Protein AF-C3PP49-F1 (afdb_monomer)

Foldseek 3Di:
DVVVVVVVVPPPPDPPPPPPPPDDDDADPVLLVAWDADPVGFIKGQAPDQPDDPVPDDPVVNVVRPDIDTDDVVVSVCCCVPHPVPHHD

Nearest PDB structures (foldseek):
  7azs-assembly1_L35A  TM=9.164E-01  e=8.877E-06  Thermus thermophilus HB8
  7aqc-assembly1_e  TM=9.036E-01  e=1.168E-05  Bacillus subtilis subsp. subtilis str. 168
  4v7a-assembly1_B3  TM=8.940E-01  e=4.298E-05  Escherichia coli K-12
  5x8t-assembly1_4  TM=8.761E-01  e=4.014E-05  Spinacia oleracea
  7pkt-assembly1_B  TM=7.812E-01  e=2.557E-04  Chlamydomonas reinhardtii

Radius of gyration: 26.52 Å; Cα contacts (8 Å, |Δi|>4): 62; chains: 1; bounding box: 35×23×91 Å

Sequence (89 aa):
MALVCLMFYRLNLEIPIIRNNMPKLKTKSAVKKRFKLTASGKVIASQAGKKHFMRRRTKAQIRNLRGTTILCPQDGYNIKKYFLPYGIN

Mean predicted aligned error: 11.93 Å

Secondary structure (DSSP, 8-state):
--HHHHTTSSSSS---------------HHHHHHEEE-TTS-EEEEPSS-SS--TTS-HHHHHHTTSEEEPPHHHHHHHHHHH-TT---

pLDDT: mean 80.0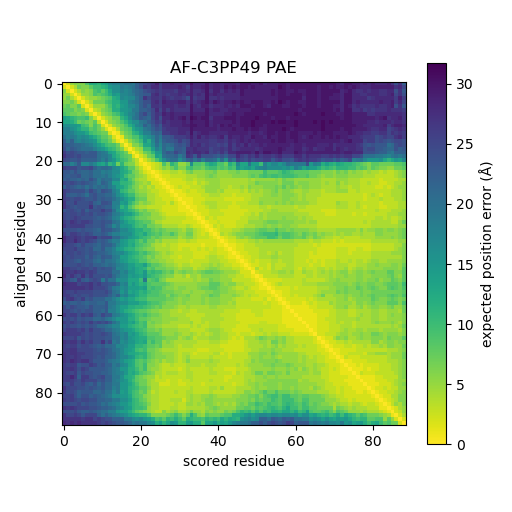3, std 15.34, range [46.91, 93.25]

Solvent-accessible surface area (backbone atoms only — not comparable to full-atom values): 5968 Å² total; per-residue (Å²): 121,73,70,70,55,61,63,66,73,71,77,82,81,78,76,81,76,71,79,79,67,79,85,70,88,72,64,42,66,72,51,66,76,56,47,48,71,45,96,87,66,49,39,35,34,70,53,78,89,83,85,71,71,69,87,82,51,53,75,67,58,61,57,69,49,69,51,73,43,75,54,60,70,68,60,39,47,52,48,44,71,77,40,28,84,82,60,91,130

InterPro domains:
  IPR001706 Large ribosomal subunit protein bL35 [MF_00514] (22-85)
  IPR001706 Large ribosomal subunit protein bL35 [PR00064] (24-41)
 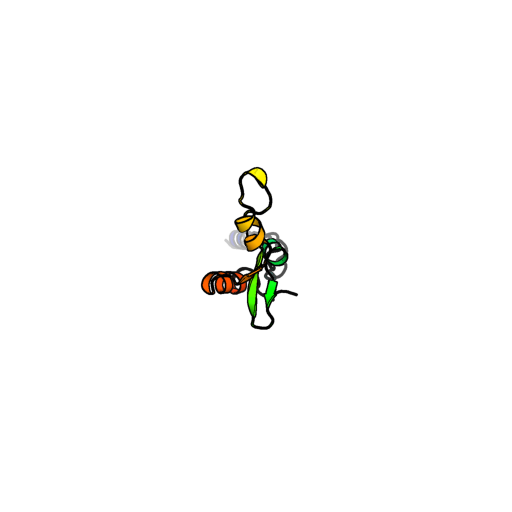 IPR001706 Large ribosomal subunit protein bL35 [PR00064] (42-56)
  IPR001706 Large ribosomal subunit protein bL35 [PR00064] (57-75)
  IPR001706 Large ribosomal subunit protein bL35 [PTHR33343] (17-86)
  IPR001706 Large ribosomal subunit protein bL35 [TIGR00001] (23-86)
  IPR018265 Large ribosomal subunit protein bL35, conserved site [PS00936] (26-52)
  IPR021137 Large ribosomal subunit protein bL35-like [PF01632] (23-81)
  IPR037229 Large ribosomal subunit protein bL35 superfamily [G3DSA:4.10.410.60] (22-86)
  IPR037229 Large ribosomal subunit protein bL35 superfamily [SSF143034] (23-83)

Structure (mmCIF, N/CA/C/O backbone):
data_AF-C3PP49-F1
#
_entry.id   AF-C3PP49-F1
#
loop_
_atom_site.group_PDB
_atom_site.id
_atom_site.type_symbol
_atom_site.label_atom_id
_atom_site.label_alt_id
_atom_site.label_comp_id
_atom_site.label_asym_id
_atom_site.label_entity_id
_atom_site.label_seq_id
_atom_site.pdbx_PDB_ins_code
_atom_site.Cartn_x
_atom_site.Cartn_y
_atom_site.Cartn_z
_atom_site.occupancy
_atom_site.B_iso_or_equiv
_atom_site.auth_seq_id
_atom_site.auth_comp_id
_atom_site.auth_asym_id
_atom_site.auth_atom_id
_atom_site.pdbx_PDB_model_num
ATOM 1 N N . MET A 1 1 ? -1.944 -0.727 70.431 1.00 56.53 1 MET A N 1
ATOM 2 C CA . MET A 1 1 ? -2.594 -1.737 69.563 1.00 56.53 1 MET A CA 1
ATOM 3 C C . MET A 1 1 ? -3.636 -1.136 68.613 1.00 56.53 1 MET A C 1
ATOM 5 O O . MET A 1 1 ? -3.611 -1.498 67.451 1.00 56.53 1 MET A O 1
ATOM 9 N N . ALA A 1 2 ? -4.470 -0.166 69.021 1.00 52.56 2 ALA A N 1
ATOM 10 C CA . ALA A 1 2 ? -5.409 0.504 68.100 1.00 52.56 2 ALA A CA 1
ATOM 11 C C . ALA A 1 2 ? -4.765 1.555 67.157 1.00 52.56 2 ALA A C 1
ATOM 13 O O . ALA A 1 2 ? -5.216 1.739 66.031 1.00 52.56 2 ALA A O 1
ATOM 14 N N . LEU A 1 3 ? -3.671 2.206 67.576 1.00 50.59 3 LEU A N 1
ATOM 15 C CA . LEU A 1 3 ? -3.008 3.266 66.793 1.00 50.59 3 LEU A CA 1
ATOM 16 C C . LEU A 1 3 ? -2.170 2.756 65.609 1.00 50.59 3 LEU A C 1
ATOM 18 O O . LEU A 1 3 ? -2.059 3.442 64.601 1.00 50.59 3 LEU A O 1
ATOM 22 N N . VAL A 1 4 ? -1.644 1.529 65.679 1.00 53.94 4 VAL A N 1
ATOM 23 C CA . VAL A 1 4 ? -0.892 0.917 64.565 1.00 53.94 4 VAL A CA 1
ATOM 24 C C . VAL A 1 4 ? -1.816 0.474 63.424 1.00 53.94 4 VAL A C 1
ATOM 26 O O . VAL A 1 4 ? -1.379 0.369 62.285 1.00 53.94 4 VAL A O 1
ATOM 29 N N . CYS A 1 5 ? -3.108 0.269 63.711 1.00 48.91 5 CYS A N 1
ATOM 30 C CA . CYS A 1 5 ? -4.092 -0.151 62.716 1.00 48.91 5 CYS A CA 1
ATOM 31 C C . CYS A 1 5 ? -4.582 1.034 61.860 1.00 48.91 5 CYS A C 1
ATOM 33 O O . CYS A 1 5 ? -4.679 0.908 60.644 1.00 48.91 5 CYS A O 1
ATOM 35 N N . LEU A 1 6 ? -4.790 2.225 62.443 1.00 52.09 6 LEU A N 1
ATOM 36 C CA . LEU A 1 6 ? -5.250 3.407 61.690 1.00 52.09 6 LEU A CA 1
ATOM 37 C C . LEU A 1 6 ? -4.181 4.054 60.796 1.00 52.09 6 LEU A C 1
ATOM 39 O O . LEU A 1 6 ? -4.533 4.713 59.818 1.00 52.09 6 LEU A O 1
ATOM 43 N N . MET A 1 7 ? -2.893 3.842 61.076 1.00 51.75 7 MET A N 1
ATOM 44 C CA . MET A 1 7 ? -1.821 4.333 60.200 1.00 51.75 7 MET A CA 1
ATOM 45 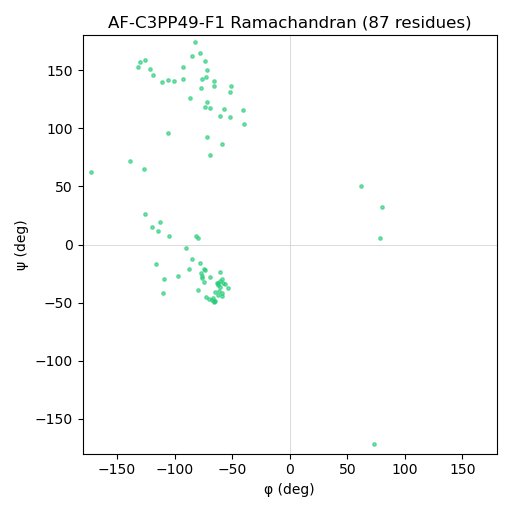C C . MET A 1 7 ? -1.615 3.461 58.952 1.00 51.75 7 MET A C 1
ATOM 47 O O . MET A 1 7 ? -1.039 3.934 57.977 1.00 51.75 7 MET A O 1
ATOM 51 N N . PHE A 1 8 ? -2.140 2.230 58.935 1.00 48.66 8 PHE A N 1
ATOM 52 C CA . PHE A 1 8 ? -2.048 1.334 57.775 1.00 48.66 8 PHE A CA 1
ATOM 53 C C . PHE A 1 8 ? -3.191 1.529 56.757 1.00 48.66 8 PHE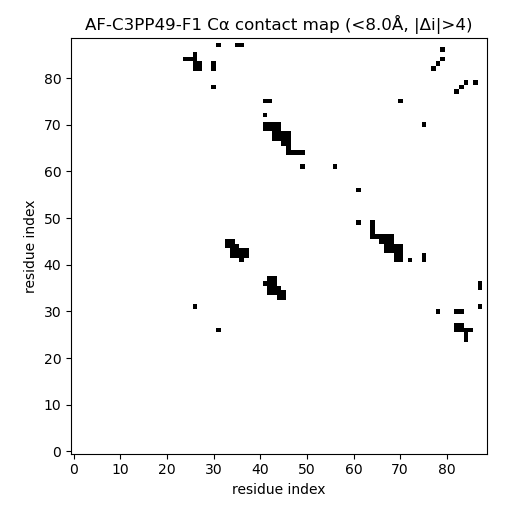 A C 1
ATOM 55 O O . PHE A 1 8 ? -3.028 1.223 55.577 1.00 48.66 8 PHE A O 1
ATOM 62 N N . TYR A 1 9 ? -4.325 2.112 57.168 1.00 48.25 9 TYR A N 1
ATOM 63 C CA . TYR A 1 9 ? -5.461 2.407 56.276 1.00 48.25 9 TYR A CA 1
ATOM 64 C C . TYR A 1 9 ? -5.413 3.795 55.616 1.00 48.25 9 TYR A C 1
ATOM 66 O O . TYR A 1 9 ? -6.272 4.111 54.796 1.00 48.25 9 TYR A O 1
ATOM 74 N N . ARG A 1 10 ? -4.417 4.632 55.933 1.00 46.91 10 ARG A N 1
ATOM 75 C CA . ARG A 1 10 ? -4.289 6.001 55.391 1.00 46.91 10 ARG A CA 1
ATOM 76 C C . ARG A 1 10 ? -3.212 6.178 54.314 1.00 46.91 10 ARG A C 1
ATOM 78 O O . ARG A 1 10 ? -2.990 7.303 53.890 1.00 46.91 10 ARG A O 1
ATOM 85 N N . LEU A 1 11 ? -2.591 5.095 53.840 1.00 49.34 11 LEU A N 1
ATOM 86 C CA . LEU A 1 11 ? -1.543 5.130 52.802 1.00 49.34 11 LEU A CA 1
ATOM 87 C C . LEU A 1 11 ? -1.885 4.337 51.524 1.00 49.34 11 LEU A C 1
ATOM 89 O O . LEU A 1 11 ? -1.012 4.103 50.699 1.00 49.34 11 LEU A O 1
ATOM 93 N N . ASN A 1 12 ? -3.153 3.957 51.322 1.00 53.44 12 ASN A N 1
ATOM 94 C CA . ASN A 1 12 ? -3.616 3.263 50.105 1.00 53.44 12 ASN A CA 1
ATOM 95 C C . ASN A 1 12 ? -4.575 4.092 49.228 1.00 53.44 12 ASN A C 1
ATOM 97 O O . ASN A 1 12 ? -5.294 3.537 48.403 1.00 53.44 12 ASN A O 1
ATOM 101 N N . LEU A 1 13 ? -4.612 5.417 49.382 1.00 56.81 13 LEU A N 1
ATOM 102 C CA . LEU A 1 13 ? -5.516 6.286 48.619 1.00 56.81 13 LEU A CA 1
ATOM 103 C C . LEU A 1 13 ? -4.803 7.563 48.184 1.00 56.81 13 LEU A C 1
ATOM 105 O O . LEU A 1 13 ? -5.065 8.626 48.719 1.00 56.81 13 LEU A O 1
ATOM 109 N N . GLU A 1 14 ? -3.892 7.424 47.221 1.00 54.84 14 GLU A N 1
ATOM 110 C CA . GLU A 1 14 ? -3.548 8.465 46.237 1.00 54.84 14 GLU A CA 1
ATOM 111 C C . GLU A 1 14 ? -2.597 7.879 45.182 1.00 54.84 14 GLU A C 1
ATOM 113 O O . GLU A 1 14 ? -1.455 8.288 44.998 1.00 54.84 14 GLU A O 1
ATOM 118 N N . ILE A 1 15 ? -3.086 6.873 44.451 1.00 59.34 15 ILE A N 1
ATOM 119 C CA . ILE A 1 15 ? -2.541 6.593 43.121 1.00 59.34 15 ILE A CA 1
ATOM 120 C C . ILE A 1 15 ? -3.089 7.713 42.228 1.00 59.34 15 ILE A C 1
ATOM 122 O O . ILE A 1 15 ? -4.315 7.817 42.106 1.00 59.34 15 ILE A O 1
ATOM 126 N N . PRO A 1 16 ? -2.249 8.571 41.620 1.00 52.34 16 PRO A N 1
ATOM 127 C CA . PRO A 1 16 ? -2.730 9.588 40.705 1.00 52.34 16 PRO A CA 1
ATOM 128 C C . PRO A 1 16 ? -3.414 8.869 39.549 1.00 52.34 16 PRO A C 1
ATOM 130 O O . PRO A 1 16 ? -2.785 8.172 38.754 1.00 52.34 16 PRO A O 1
ATOM 133 N N . ILE A 1 17 ? -4.732 9.018 39.497 1.00 59.41 17 ILE A N 1
ATOM 134 C CA . ILE A 1 17 ? -5.596 8.621 38.393 1.00 59.41 17 ILE A CA 1
ATOM 135 C C . ILE A 1 17 ? -5.098 9.371 37.156 1.00 59.41 17 ILE A C 1
ATOM 137 O O . ILE A 1 17 ? -5.542 10.474 36.835 1.00 59.41 17 ILE A O 1
ATOM 141 N N . ILE A 1 18 ? -4.120 8.783 36.465 1.00 61.56 18 ILE A N 1
ATOM 142 C CA . ILE A 1 18 ? -3.794 9.108 35.083 1.00 61.56 18 ILE A CA 1
ATOM 143 C C . ILE A 1 18 ? -5.129 9.002 34.363 1.00 61.56 18 ILE A C 1
ATOM 145 O O . ILE A 1 18 ? -5.703 7.918 34.302 1.00 61.56 18 ILE A O 1
ATOM 149 N N . ARG A 1 19 ? -5.670 10.149 33.934 1.00 57.75 19 ARG A N 1
ATOM 150 C CA . ARG A 1 19 ? -6.984 10.273 33.301 1.00 57.75 19 ARG A CA 1
ATOM 151 C C . ARG A 1 19 ? -7.215 9.107 32.344 1.00 57.75 19 ARG A C 1
ATOM 153 O O . ARG A 1 19 ? -6.681 9.100 31.235 1.00 57.75 19 ARG A O 1
ATOM 160 N N . ASN A 1 20 ? -8.032 8.148 32.775 1.00 60.47 20 ASN A N 1
ATOM 161 C CA . ASN A 1 20 ? -8.568 7.094 31.932 1.00 60.47 20 ASN A CA 1
ATOM 162 C C . ASN A 1 20 ? -9.562 7.752 30.971 1.00 60.47 20 ASN A C 1
ATOM 164 O O . ASN A 1 20 ? -10.776 7.697 31.147 1.00 60.47 20 ASN A O 1
ATOM 168 N N . ASN A 1 21 ? -9.034 8.421 29.947 1.00 61.97 21 ASN A N 1
ATOM 169 C CA . ASN A 1 21 ? -9.778 8.676 28.729 1.00 61.97 21 ASN A CA 1
ATOM 170 C C . ASN A 1 21 ? -10.201 7.307 28.200 1.00 61.97 21 ASN A C 1
ATOM 172 O O . ASN A 1 21 ? -9.336 6.504 27.853 1.00 61.97 21 ASN A O 1
ATOM 176 N N . MET A 1 22 ? -11.509 7.046 28.139 1.00 81.94 22 MET A N 1
ATOM 177 C CA . MET A 1 22 ? -12.067 5.843 27.516 1.00 81.94 22 MET A CA 1
ATOM 178 C C . MET A 1 22 ? -11.306 5.528 26.214 1.00 81.94 22 MET A C 1
ATOM 180 O O . MET A 1 22 ? -11.337 6.346 25.281 1.00 81.94 22 MET A O 1
ATOM 184 N N . PRO A 1 23 ? -10.590 4.389 26.132 1.00 83.00 23 PRO A N 1
ATOM 185 C CA . PRO A 1 23 ? -9.742 4.093 24.991 1.00 83.00 23 PRO A CA 1
ATOM 186 C C . PRO A 1 23 ? -10.615 3.761 23.781 1.00 83.00 23 PRO A C 1
ATOM 188 O O . PRO A 1 23 ? -11.021 2.626 23.550 1.00 83.00 23 PRO A O 1
ATOM 191 N N . LYS A 1 24 ? -10.914 4.780 22.971 1.00 85.19 24 LYS A N 1
ATOM 192 C CA . LYS A 1 24 ? -11.573 4.589 21.679 1.00 85.19 24 LYS A CA 1
ATOM 193 C C . LYS A 1 24 ? -10.577 3.950 20.717 1.00 85.19 24 LYS A C 1
ATOM 195 O O . LYS A 1 24 ? -9.543 4.557 20.430 1.00 85.19 24 LYS A O 1
ATOM 200 N N . LEU A 1 25 ? -10.921 2.791 20.150 1.00 85.25 25 LEU A N 1
ATOM 201 C CA . LEU A 1 25 ? -10.153 2.188 19.056 1.00 85.25 25 LEU A CA 1
ATOM 202 C C . LEU A 1 25 ? -9.967 3.233 17.956 1.00 85.25 25 LEU A C 1
ATOM 204 O O . LEU A 1 25 ? -10.925 3.905 17.582 1.00 85.25 25 LEU A O 1
ATOM 208 N N . LYS A 1 26 ? -8.745 3.425 17.465 1.00 86.12 26 LYS A N 1
ATOM 209 C CA . LYS A 1 26 ? -8.451 4.394 16.401 1.00 86.12 26 LYS A CA 1
ATOM 210 C C . LYS A 1 26 ? -8.085 3.647 15.131 1.00 86.12 26 LYS A C 1
ATOM 212 O O . LYS A 1 26 ? -7.335 2.675 15.163 1.00 86.12 26 LYS A O 1
ATOM 217 N N . THR A 1 27 ? -8.571 4.137 13.998 1.00 89.25 27 THR A N 1
ATOM 218 C CA . THR A 1 27 ? -8.137 3.650 12.685 1.00 89.25 27 THR A CA 1
ATOM 219 C C . THR A 1 27 ? -6.669 3.995 12.465 1.00 89.25 27 THR A C 1
ATOM 221 O O . THR A 1 27 ? -6.255 5.132 12.717 1.00 89.25 27 THR A O 1
ATOM 224 N N . LYS A 1 28 ? -5.877 3.058 11.936 1.00 90.00 28 LYS A N 1
ATOM 225 C CA . LYS A 1 28 ? -4.483 3.349 11.573 1.00 90.00 28 LYS A CA 1
ATOM 226 C C . LYS A 1 28 ? -4.451 4.300 10.374 1.00 90.00 28 LYS A C 1
ATOM 228 O O . LYS A 1 28 ? -4.869 3.954 9.270 1.00 90.00 28 LYS A O 1
ATOM 233 N N . SER A 1 29 ? -3.896 5.494 10.576 1.00 88.62 29 SER A N 1
ATOM 234 C CA . SER A 1 29 ? -3.816 6.541 9.546 1.00 88.62 29 SER A CA 1
ATOM 235 C C . SER A 1 29 ? -3.027 6.103 8.306 1.00 88.62 29 SER A C 1
ATOM 237 O O . SER A 1 29 ? -3.360 6.500 7.191 1.00 88.62 29 SER A O 1
ATOM 239 N N . ALA A 1 30 ? -2.024 5.237 8.475 1.00 89.19 30 ALA A N 1
ATOM 240 C CA . ALA A 1 30 ? -1.263 4.659 7.370 1.00 89.19 30 ALA A CA 1
ATOM 241 C C . ALA A 1 30 ? -2.145 3.833 6.421 1.00 89.19 30 ALA A C 1
ATOM 243 O O . ALA A 1 30 ? -1.981 3.922 5.206 1.00 89.19 30 ALA A O 1
ATOM 244 N N . VAL A 1 31 ? -3.097 3.072 6.969 1.00 90.81 31 VAL A N 1
ATOM 245 C CA . VAL A 1 31 ? -4.012 2.223 6.196 1.00 90.81 31 VAL A CA 1
ATOM 246 C C . VAL A 1 31 ? -5.042 3.086 5.472 1.00 90.81 31 VAL A C 1
ATOM 248 O O . VAL A 1 31 ? -5.196 2.935 4.261 1.00 90.81 31 VAL A O 1
ATOM 251 N N . LYS A 1 32 ? -5.636 4.073 6.163 1.00 88.12 32 LYS A N 1
ATOM 252 C CA . LYS A 1 32 ? -6.574 5.043 5.561 1.00 88.12 32 LYS A CA 1
ATOM 253 C C . LYS A 1 32 ? -5.992 5.751 4.329 1.00 88.12 32 LYS A C 1
ATOM 255 O O . LYS A 1 32 ? -6.704 6.006 3.368 1.00 88.12 32 LYS A O 1
ATOM 260 N N . LYS A 1 33 ? -4.694 6.072 4.346 1.00 90.00 33 LYS A N 1
ATOM 261 C CA . LYS A 1 33 ? -4.019 6.768 3.235 1.00 90.00 33 LYS A CA 1
ATOM 262 C C . LYS A 1 33 ? -3.706 5.866 2.037 1.00 90.00 33 LYS A C 1
ATOM 264 O O . LYS A 1 33 ? -3.504 6.379 0.941 1.00 90.00 33 LYS A O 1
ATOM 269 N N . ARG A 1 34 ? -3.583 4.552 2.242 1.00 88.81 34 ARG A N 1
ATOM 270 C CA . ARG A 1 34 ? -3.003 3.622 1.253 1.00 88.81 34 ARG A CA 1
ATOM 271 C C . ARG A 1 34 ? -4.027 2.699 0.606 1.00 88.81 34 ARG A C 1
ATOM 273 O O . ARG A 1 34 ? -3.827 2.306 -0.540 1.00 88.81 34 ARG A O 1
ATOM 280 N N . PHE A 1 35 ? -5.095 2.361 1.320 1.00 90.38 35 PHE A N 1
ATOM 281 C CA . PHE A 1 35 ? -6.095 1.401 0.868 1.00 90.38 35 PHE A CA 1
ATOM 282 C C . PHE A 1 35 ? -7.461 2.059 0.757 1.00 90.38 35 PHE A C 1
ATOM 284 O O . PHE A 1 35 ? -7.807 2.935 1.548 1.00 90.38 35 PHE A O 1
ATOM 291 N N . LYS A 1 36 ? -8.245 1.612 -0.221 1.00 88.31 36 LYS A N 1
ATOM 292 C CA . LYS A 1 36 ? -9.658 1.976 -0.360 1.00 88.31 36 LYS A CA 1
ATOM 293 C C . LYS A 1 36 ? -10.503 0.706 -0.428 1.00 88.31 36 LYS A C 1
ATOM 295 O O . LYS A 1 36 ? -9.987 -0.369 -0.741 1.00 88.31 36 LYS A O 1
ATOM 300 N N . LEU A 1 37 ? -11.791 0.828 -0.129 1.00 88.62 37 LEU A N 1
ATOM 301 C CA . LEU A 1 37 ? -12.757 -0.253 -0.294 1.00 88.62 37 LEU A CA 1
ATOM 302 C C . LEU A 1 37 ? -13.552 -0.029 -1.581 1.00 88.62 37 LEU A C 1
ATOM 304 O O . LEU A 1 37 ? -13.889 1.098 -1.930 1.00 88.62 37 LEU A O 1
ATOM 308 N N . THR A 1 38 ? -13.819 -1.114 -2.297 1.00 89.25 38 THR A N 1
ATOM 309 C CA . THR A 1 38 ? -14.811 -1.137 -3.382 1.00 89.25 38 THR A CA 1
ATOM 310 C C . THR A 1 38 ? -16.221 -1.220 -2.801 1.00 89.25 38 THR A C 1
ATOM 312 O O . THR A 1 38 ? -16.382 -1.599 -1.641 1.00 89.25 38 THR A O 1
ATOM 315 N N . ALA A 1 39 ? -17.246 -0.943 -3.612 1.00 84.88 39 ALA A N 1
ATOM 316 C CA . ALA A 1 39 ? -18.645 -1.106 -3.202 1.00 84.88 39 ALA A CA 1
ATOM 317 C C . ALA A 1 39 ? -18.955 -2.539 -2.719 1.00 84.88 39 ALA A C 1
ATOM 319 O O . ALA A 1 39 ? -19.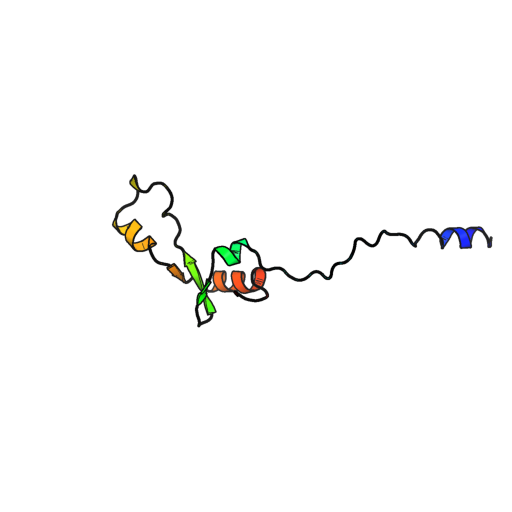689 -2.728 -1.759 1.00 84.88 39 ALA A O 1
ATOM 320 N N . SER A 1 40 ? -18.311 -3.552 -3.309 1.00 84.19 40 SER A N 1
ATOM 321 C CA . SER A 1 40 ? -18.419 -4.959 -2.889 1.00 84.19 40 SER A CA 1
ATOM 322 C C . SER A 1 40 ? -17.552 -5.319 -1.671 1.00 84.19 40 SER A C 1
ATOM 324 O O . SER A 1 40 ? -17.402 -6.491 -1.333 1.00 84.19 40 SER A O 1
ATOM 326 N N . GLY A 1 41 ? -16.895 -4.342 -1.043 1.00 84.19 41 GLY A N 1
ATOM 327 C CA . GLY A 1 41 ? -16.071 -4.540 0.145 1.00 84.19 41 GLY A CA 1
ATOM 328 C C . GLY A 1 41 ? -14.678 -5.121 -0.115 1.00 84.19 41 GLY A C 1
ATOM 329 O O . GLY A 1 41 ? -13.958 -5.391 0.841 1.00 84.19 41 GLY A O 1
ATOM 330 N N . LYS A 1 42 ? -14.230 -5.321 -1.358 1.00 88.50 42 LYS A N 1
ATOM 331 C CA . LYS A 1 42 ? -12.840 -5.741 -1.640 1.00 88.50 42 LYS A CA 1
ATOM 332 C C . LYS A 1 42 ? -11.865 -4.585 -1.399 1.00 88.50 42 LYS A C 1
ATOM 334 O O . LYS A 1 42 ? -12.203 -3.437 -1.693 1.00 88.50 42 LYS A O 1
ATOM 339 N N . VAL A 1 43 ? -10.669 -4.891 -0.890 1.00 90.94 43 VAL A N 1
ATOM 340 C CA . VAL A 1 43 ? -9.619 -3.894 -0.618 1.00 90.94 43 VAL A CA 1
ATOM 341 C C . VAL A 1 43 ? -8.792 -3.661 -1.880 1.00 90.94 43 VAL A C 1
ATOM 343 O O . VAL A 1 43 ? -8.259 -4.613 -2.454 1.00 90.94 43 VAL A O 1
ATOM 346 N N . ILE A 1 44 ? -8.676 -2.400 -2.293 1.00 92.06 44 ILE A N 1
ATOM 347 C CA . ILE A 1 44 ? -7.848 -1.979 -3.426 1.00 92.06 44 ILE A CA 1
ATOM 348 C C . ILE A 1 44 ? -6.581 -1.269 -2.954 1.00 92.06 44 ILE A C 1
ATOM 350 O O . ILE A 1 44 ? -6.605 -0.476 -2.006 1.00 92.06 44 ILE A O 1
ATOM 354 N N . ALA A 1 45 ? -5.481 -1.545 -3.651 1.00 92.44 45 ALA A N 1
ATOM 355 C CA . ALA A 1 45 ? -4.165 -0.975 -3.400 1.00 92.44 45 ALA A CA 1
ATOM 356 C C . ALA A 1 45 ? -3.527 -0.466 -4.702 1.00 92.44 45 ALA A C 1
ATOM 358 O O . ALA A 1 45 ? -3.797 -0.969 -5.796 1.00 92.44 45 ALA A O 1
ATOM 359 N N . SER A 1 46 ? -2.655 0.536 -4.586 1.00 91.44 46 SER A N 1
ATOM 360 C CA . SER A 1 46 ? -1.800 0.970 -5.694 1.00 91.44 46 SER A CA 1
ATOM 361 C C . SER A 1 46 ? -0.643 -0.005 -5.899 1.00 91.44 46 SER A C 1
ATOM 363 O O . SER A 1 46 ? -0.045 -0.458 -4.921 1.00 91.44 46 SER A O 1
ATOM 365 N N . GLN A 1 47 ? -0.269 -0.251 -7.151 1.00 91.19 47 GLN A N 1
ATOM 366 C CA . GLN A 1 47 ? 0.873 -1.099 -7.478 1.00 91.19 47 GLN A CA 1
ATOM 367 C C . GLN A 1 47 ? 2.210 -0.498 -7.012 1.00 91.19 47 GLN A C 1
ATOM 369 O O . GLN A 1 47 ? 2.447 0.712 -7.103 1.00 91.19 47 GLN A O 1
ATOM 374 N N . ALA A 1 48 ? 3.102 -1.354 -6.512 1.00 90.31 48 ALA A N 1
ATOM 375 C CA . ALA A 1 48 ? 4.423 -0.960 -6.032 1.00 90.31 48 ALA A CA 1
ATOM 376 C C . ALA A 1 48 ? 5.454 -0.884 -7.172 1.00 90.31 48 ALA A C 1
ATOM 378 O O . ALA A 1 48 ? 5.273 -1.431 -8.255 1.00 90.31 48 ALA A O 1
ATOM 379 N N . GLY A 1 49 ? 6.577 -0.198 -6.929 1.00 88.31 49 GLY A N 1
ATOM 380 C CA . GLY A 1 49 ? 7.700 -0.214 -7.871 1.00 88.31 49 GLY A CA 1
ATOM 381 C C . GLY A 1 49 ? 7.547 0.716 -9.077 1.00 88.31 49 GLY A C 1
ATOM 382 O O . GLY A 1 49 ? 8.066 0.415 -10.141 1.00 88.31 49 GLY A O 1
ATOM 383 N N . LYS A 1 50 ? 6.881 1.870 -8.937 1.00 87.50 50 LYS A N 1
ATOM 384 C CA . LYS A 1 50 ? 6.800 2.900 -9.997 1.00 87.50 50 LYS A CA 1
ATOM 385 C C . LYS A 1 50 ? 7.252 4.301 -9.541 1.00 87.50 50 LYS A C 1
ATOM 387 O O . LYS A 1 50 ? 6.808 5.310 -10.070 1.00 87.50 50 LYS A O 1
ATOM 392 N N . LYS A 1 51 ? 8.121 4.383 -8.527 1.00 88.19 51 LYS A N 1
ATOM 393 C CA . LYS A 1 51 ? 8.575 5.669 -7.952 1.00 88.19 51 LYS A CA 1
ATOM 394 C C . LYS A 1 51 ? 10.036 6.012 -8.246 1.00 88.19 51 LYS A C 1
ATOM 396 O O . LYS A 1 51 ? 10.322 7.138 -8.613 1.00 88.19 51 LYS A O 1
ATOM 401 N N . HIS A 1 52 ? 10.937 5.038 -8.158 1.00 90.88 52 HIS A N 1
ATOM 402 C CA . HIS A 1 52 ? 12.377 5.228 -8.365 1.00 90.88 52 HIS A CA 1
ATOM 403 C C . HIS A 1 52 ? 12.932 4.193 -9.355 1.00 90.88 52 HIS A C 1
ATOM 405 O O . HIS A 1 52 ? 12.320 3.134 -9.514 1.00 90.88 52 HIS A O 1
ATOM 411 N N . PHE A 1 53 ? 14.063 4.472 -10.015 1.00 90.69 53 PHE A N 1
ATOM 412 C CA . PHE A 1 53 ? 14.682 3.629 -11.057 1.00 90.69 53 PHE A CA 1
ATOM 413 C C . PHE A 1 53 ? 13.814 3.407 -12.315 1.00 90.69 53 PHE A C 1
ATOM 415 O O . PHE A 1 53 ? 13.634 2.271 -12.754 1.00 90.69 53 PHE A O 1
ATOM 422 N N . MET A 1 54 ? 13.267 4.470 -12.924 1.00 91.44 54 MET A N 1
ATOM 423 C CA . MET A 1 54 ? 12.487 4.328 -14.172 1.00 91.44 54 MET A CA 1
ATOM 424 C C . MET A 1 54 ? 13.345 3.949 -15.384 1.00 91.44 54 MET A C 1
ATOM 426 O O . MET A 1 54 ? 12.855 3.253 -16.264 1.00 91.44 54 MET A O 1
ATOM 430 N N . ARG A 1 55 ? 14.632 4.324 -15.400 1.00 91.88 55 ARG A N 1
ATOM 431 C CA . ARG A 1 55 ? 15.558 4.001 -16.500 1.00 91.88 55 ARG A CA 1
ATOM 432 C C . ARG A 1 55 ? 15.777 2.494 -16.685 1.00 91.88 55 ARG A C 1
ATOM 434 O O . ARG A 1 55 ? 15.953 2.047 -17.807 1.00 91.88 55 ARG A O 1
ATOM 441 N N . ARG A 1 56 ? 15.747 1.711 -15.597 1.00 92.19 56 ARG A N 1
ATOM 442 C CA . ARG A 1 56 ? 15.976 0.251 -15.622 1.00 92.19 56 ARG A CA 1
ATOM 443 C C . ARG A 1 56 ? 14.713 -0.555 -15.945 1.00 92.19 56 ARG A C 1
ATOM 445 O O . ARG A 1 56 ? 14.796 -1.756 -16.166 1.00 92.19 56 ARG A O 1
ATOM 452 N N . ARG A 1 57 ? 13.529 0.063 -15.919 1.00 89.81 57 ARG A N 1
ATOM 453 C CA . ARG A 1 57 ? 12.265 -0.654 -16.128 1.00 89.81 57 ARG A CA 1
ATOM 454 C C . ARG A 1 57 ? 11.851 -0.633 -17.589 1.00 89.81 57 ARG A C 1
ATOM 456 O O . ARG A 1 57 ? 11.975 0.381 -18.269 1.00 89.81 57 ARG A O 1
ATOM 463 N N . THR A 1 58 ? 11.287 -1.744 -18.052 1.00 93.25 58 THR A N 1
ATOM 464 C CA . THR A 1 58 ? 10.744 -1.833 -19.409 1.00 93.25 58 THR A CA 1
ATOM 465 C C . THR A 1 58 ? 9.452 -1.020 -19.528 1.00 93.25 58 THR A C 1
ATOM 467 O O . THR A 1 58 ? 8.668 -0.891 -18.580 1.00 93.25 58 THR A O 1
ATOM 470 N N . LYS A 1 59 ? 9.173 -0.497 -20.728 1.00 92.19 59 LYS A N 1
ATOM 471 C CA . LYS A 1 59 ? 7.927 0.241 -21.010 1.00 92.19 59 LYS A CA 1
ATOM 472 C C . LYS A 1 59 ? 6.676 -0.617 -20.761 1.00 92.19 59 LYS A C 1
ATOM 474 O O . LYS A 1 59 ? 5.628 -0.084 -20.405 1.00 92.19 59 LYS A O 1
ATOM 479 N N . ALA A 1 60 ? 6.771 -1.938 -20.935 1.00 93.06 60 ALA A N 1
ATOM 480 C CA . ALA A 1 60 ? 5.692 -2.878 -20.629 1.00 93.06 60 ALA A CA 1
ATOM 481 C C . ALA A 1 60 ? 5.388 -2.924 -19.123 1.00 93.06 60 ALA A C 1
ATOM 483 O O . ALA A 1 60 ? 4.244 -2.714 -18.723 1.00 93.06 60 ALA A O 1
ATOM 484 N N . GLN A 1 61 ? 6.417 -3.065 -18.281 1.00 92.31 61 GLN A N 1
ATOM 485 C CA . GLN A 1 61 ? 6.250 -3.068 -16.827 1.00 92.31 61 GLN A CA 1
ATOM 486 C C . GLN A 1 61 ? 5.611 -1.765 -16.325 1.00 92.31 61 GLN A C 1
ATOM 488 O O . GLN A 1 61 ? 4.679 -1.788 -15.524 1.00 92.31 61 GLN A O 1
ATOM 493 N N . ILE A 1 62 ? 6.062 -0.614 -16.834 1.00 91.25 62 ILE A N 1
ATOM 494 C CA . ILE A 1 62 ? 5.527 0.697 -16.433 1.00 91.25 62 ILE A CA 1
ATOM 495 C C . ILE A 1 62 ? 4.040 0.844 -16.794 1.00 91.25 62 ILE A C 1
ATOM 497 O O . ILE A 1 62 ? 3.314 1.524 -16.064 1.00 91.25 62 ILE A O 1
ATOM 501 N N . ARG A 1 63 ? 3.579 0.234 -17.896 1.00 92.31 63 ARG A N 1
ATOM 502 C CA . ARG A 1 63 ? 2.162 0.233 -18.294 1.00 92.31 63 ARG A CA 1
ATOM 503 C C . ARG A 1 63 ? 1.316 -0.618 -17.351 1.00 92.31 63 ARG A C 1
ATOM 505 O O . ARG A 1 63 ? 0.315 -0.112 -16.851 1.00 92.31 63 ARG A O 1
ATOM 512 N N . ASN A 1 64 ? 1.770 -1.826 -17.028 1.00 91.00 64 ASN A N 1
ATOM 513 C CA . ASN A 1 64 ? 1.050 -2.735 -16.131 1.00 91.00 64 ASN A CA 1
ATOM 514 C C . ASN A 1 64 ? 0.889 -2.146 -14.716 1.00 91.00 64 ASN A C 1
ATOM 516 O O . ASN A 1 64 ? -0.154 -2.294 -14.089 1.00 91.00 64 ASN A O 1
ATOM 520 N N . LEU A 1 65 ? 1.885 -1.391 -14.237 1.00 92.06 65 LEU A N 1
ATOM 521 C CA . LEU A 1 65 ? 1.873 -0.760 -12.910 1.00 92.06 65 LEU A CA 1
ATOM 522 C C . LEU A 1 65 ? 1.075 0.563 -12.834 1.00 92.06 65 LEU A C 1
ATOM 524 O O . LEU A 1 65 ? 1.171 1.273 -11.834 1.00 92.06 65 LEU A O 1
ATOM 528 N N . ARG A 1 66 ? 0.337 0.970 -13.881 1.00 89.19 66 ARG A N 1
ATOM 529 C CA . ARG A 1 66 ? -0.500 2.193 -13.846 1.00 89.19 66 ARG A CA 1
ATOM 530 C C . ARG A 1 66 ? -1.776 2.018 -13.022 1.00 89.19 66 ARG A C 1
ATOM 532 O O . ARG A 1 66 ? -2.236 2.997 -12.445 1.00 89.19 66 ARG A O 1
ATOM 539 N N . GLY A 1 67 ? -2.338 0.812 -13.007 1.00 89.50 67 GLY A N 1
ATOM 540 C CA . GLY A 1 67 ? -3.623 0.529 -12.377 1.00 89.50 67 GLY A CA 1
ATOM 541 C C . GLY A 1 67 ? -3.550 0.292 -10.869 1.00 89.50 67 GLY A C 1
ATO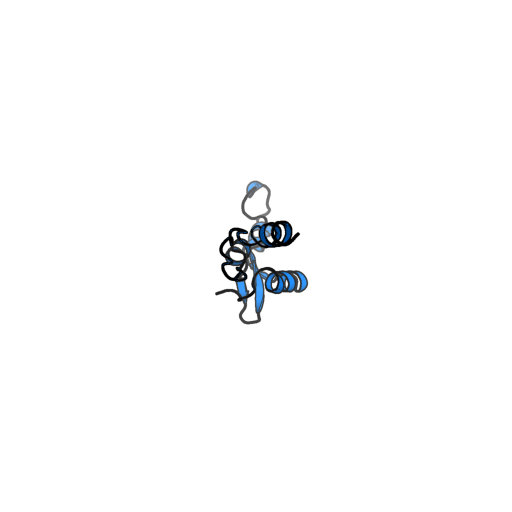M 542 O O . GLY A 1 67 ? -2.481 0.208 -10.258 1.00 89.50 67 GLY A O 1
ATOM 543 N N . THR A 1 68 ? -4.731 0.150 -10.279 1.00 91.62 68 THR A N 1
ATOM 544 C CA . THR A 1 68 ? -4.933 -0.399 -8.937 1.00 91.62 68 THR A CA 1
ATOM 545 C C . THR A 1 68 ? -5.181 -1.900 -9.025 1.00 91.62 68 THR A C 1
ATOM 547 O O . THR A 1 68 ? -5.668 -2.403 -10.034 1.00 91.62 68 THR A O 1
ATOM 550 N N . THR A 1 69 ? -4.836 -2.625 -7.965 1.00 91.00 69 THR A N 1
ATOM 551 C CA . THR A 1 69 ? -5.097 -4.064 -7.863 1.00 91.00 69 THR 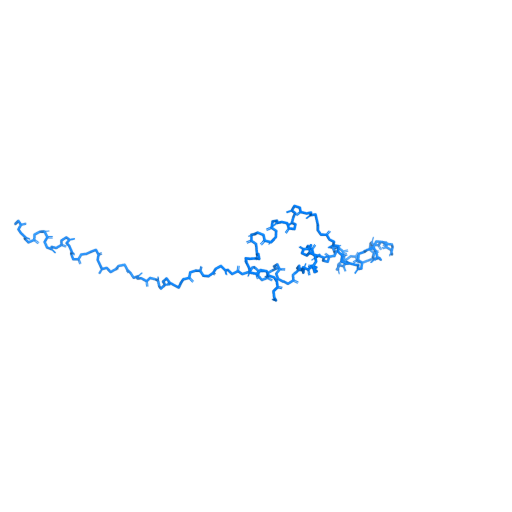A CA 1
ATOM 552 C C . THR A 1 69 ? -5.953 -4.373 -6.657 1.00 91.00 69 THR A C 1
ATOM 554 O O . THR A 1 69 ? -5.902 -3.675 -5.640 1.00 91.00 69 THR A O 1
ATOM 557 N N . ILE A 1 70 ? -6.727 -5.444 -6.781 1.00 92.38 70 ILE A N 1
ATOM 558 C CA . ILE A 1 70 ? -7.404 -6.072 -5.656 1.00 92.38 70 ILE A CA 1
ATOM 559 C C . ILE A 1 70 ? -6.355 -6.881 -4.893 1.00 92.38 70 ILE A C 1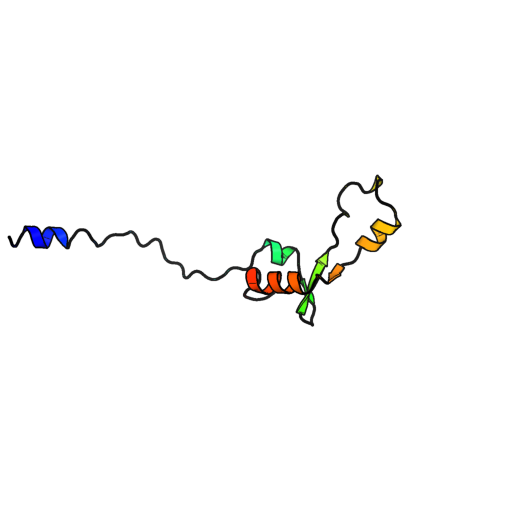
ATOM 561 O O . ILE A 1 70 ? -5.528 -7.563 -5.503 1.00 92.38 70 ILE A O 1
ATOM 565 N N . LEU A 1 71 ? -6.355 -6.756 -3.568 1.00 90.44 71 LEU A N 1
ATOM 566 C CA . LEU A 1 71 ? -5.487 -7.553 -2.708 1.00 90.44 71 LEU A CA 1
ATOM 567 C C . LEU A 1 71 ? -5.970 -8.999 -2.601 1.00 90.44 71 LEU A C 1
ATOM 569 O O . LEU A 1 71 ? -7.154 -9.295 -2.772 1.00 90.44 71 LEU A O 1
ATOM 573 N N . CYS A 1 72 ? -5.036 -9.876 -2.240 1.00 91.69 72 CYS A N 1
ATOM 574 C CA . CYS A 1 72 ? -5.331 -11.239 -1.829 1.00 91.69 72 CYS A CA 1
ATOM 575 C C . CYS A 1 72 ? -6.425 -11.233 -0.735 1.00 91.69 72 CYS A C 1
ATOM 577 O O . CYS A 1 72 ? -6.381 -10.377 0.160 1.00 91.69 72 CYS A O 1
ATOM 579 N N . PRO A 1 73 ? -7.432 -12.125 -0.792 1.00 87.12 73 PRO A N 1
ATOM 580 C CA . PRO A 1 73 ? -8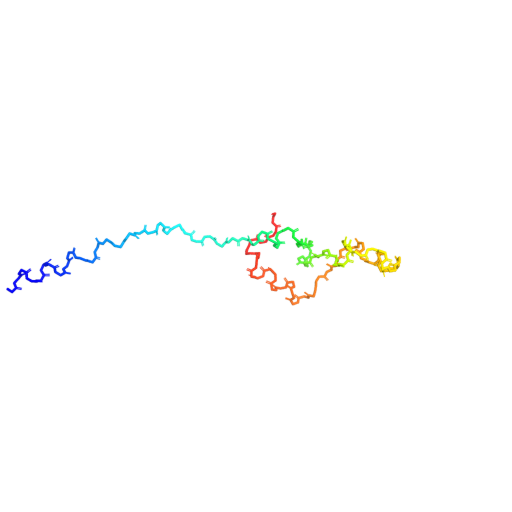.562 -12.080 0.135 1.00 87.12 73 PRO A CA 1
ATOM 581 C C . PRO A 1 73 ? -8.140 -12.186 1.609 1.00 87.12 73 PRO A C 1
ATOM 583 O O . PRO A 1 73 ? -8.740 -11.526 2.459 1.00 87.12 73 PRO A O 1
ATOM 586 N N . GLN A 1 74 ? -7.073 -12.931 1.904 1.00 90.69 74 GLN A N 1
ATOM 587 C CA . GLN A 1 74 ? -6.495 -13.090 3.241 1.00 90.69 74 GLN A CA 1
ATOM 588 C C . GLN A 1 74 ? -5.920 -11.767 3.774 1.00 90.69 74 GLN A C 1
ATOM 590 O O . GLN A 1 74 ? -6.260 -11.336 4.877 1.00 90.69 74 GLN A O 1
ATOM 595 N N . ASP A 1 75 ? -5.118 -11.064 2.970 1.00 89.50 75 ASP A N 1
ATOM 596 C CA . ASP A 1 75 ? -4.560 -9.760 3.353 1.00 89.50 75 ASP A CA 1
ATOM 597 C C . ASP A 1 75 ? -5.664 -8.717 3.519 1.00 89.50 75 ASP A C 1
ATOM 599 O O . ASP A 1 75 ? -5.671 -7.931 4.470 1.00 89.50 75 ASP A O 1
ATOM 603 N N . GLY A 1 76 ? -6.647 -8.742 2.615 1.00 89.19 76 GLY A N 1
ATOM 604 C CA . GLY A 1 76 ? -7.819 -7.881 2.694 1.00 89.19 76 GLY A CA 1
ATOM 605 C C . GLY A 1 76 ? -8.635 -8.104 3.971 1.00 89.19 76 GLY A C 1
ATOM 606 O O . GLY A 1 76 ? -9.140 -7.137 4.542 1.00 89.19 76 GLY A O 1
ATOM 607 N N . TYR A 1 77 ? -8.745 -9.348 4.443 1.00 88.38 77 TYR A N 1
ATOM 608 C CA . TYR A 1 77 ? -9.403 -9.681 5.707 1.00 88.38 77 TYR A CA 1
ATOM 609 C C . TYR A 1 77 ? -8.637 -9.116 6.909 1.00 88.38 77 TYR A C 1
ATOM 611 O O . TYR A 1 77 ? -9.223 -8.408 7.734 1.00 88.38 77 TYR A O 1
ATOM 619 N N . ASN A 1 78 ? -7.322 -9.341 6.961 1.00 89.81 78 ASN A N 1
ATOM 620 C CA . ASN A 1 78 ? -6.466 -8.839 8.037 1.00 89.81 78 ASN A CA 1
ATOM 621 C C . ASN A 1 78 ? -6.517 -7.309 8.133 1.00 89.81 78 ASN A C 1
ATOM 623 O O . ASN A 1 78 ? -6.638 -6.750 9.226 1.00 89.81 78 ASN A O 1
ATOM 627 N N . ILE A 1 79 ? -6.502 -6.621 6.987 1.00 88.19 79 ILE A N 1
ATOM 628 C CA . ILE A 1 79 ? -6.546 -5.158 6.949 1.00 88.19 79 ILE A CA 1
ATOM 629 C C . ILE A 1 79 ? -7.840 -4.611 7.557 1.00 88.19 79 ILE A C 1
ATOM 631 O O . ILE A 1 79 ? -7.800 -3.658 8.342 1.00 88.19 79 ILE A O 1
ATOM 635 N N . LYS A 1 80 ? -8.982 -5.218 7.227 1.00 85.69 80 LYS A N 1
ATOM 636 C CA . LYS A 1 80 ? -10.278 -4.797 7.770 1.00 85.69 80 LYS A CA 1
ATOM 637 C C . LYS A 1 80 ? -10.380 -5.083 9.263 1.00 85.69 80 LYS A C 1
ATOM 639 O O . LYS A 1 80 ? -10.757 -4.194 10.019 1.00 85.69 80 LYS A O 1
ATOM 644 N N . LYS A 1 81 ? -10.010 -6.296 9.681 1.00 85.31 81 LYS A N 1
ATOM 645 C CA . LYS A 1 81 ? -10.181 -6.766 11.060 1.00 85.31 81 LYS A CA 1
ATOM 646 C C . LYS A 1 81 ? -9.317 -5.999 12.058 1.00 85.31 81 LYS A C 1
ATOM 648 O O . LYS A 1 81 ? -9.810 -5.606 13.108 1.00 85.31 81 LYS A O 1
ATOM 653 N N . TYR A 1 82 ? -8.041 -5.783 11.739 1.00 85.31 82 TYR A N 1
ATOM 654 C CA . TYR A 1 82 ? -7.082 -5.260 12.716 1.00 85.31 82 TYR A CA 1
ATOM 655 C C . TYR A 1 82 ? -6.857 -3.748 12.625 1.00 85.31 82 TYR A C 1
ATOM 657 O O . TYR A 1 82 ? -6.497 -3.125 13.623 1.00 85.31 82 TYR A O 1
ATOM 665 N N . PHE A 1 83 ? -7.049 -3.132 11.452 1.00 85.75 83 PHE A N 1
ATOM 666 C CA . PHE A 1 83 ? -6.640 -1.736 11.240 1.00 85.75 83 PHE A CA 1
ATOM 667 C C . PHE A 1 83 ? -7.785 -0.759 10.957 1.00 85.75 83 PHE A C 1
ATOM 669 O O . PHE A 1 83 ? -7.584 0.456 11.098 1.00 85.75 83 PHE A O 1
ATOM 676 N N . LEU A 1 84 ? -8.966 -1.259 10.581 1.00 85.31 84 LEU A N 1
ATOM 677 C CA . LEU A 1 84 ? -10.130 -0.457 10.189 1.00 85.31 84 LEU A CA 1
ATOM 678 C C . LEU A 1 84 ? -11.385 -0.833 10.998 1.00 85.31 84 LEU A C 1
ATOM 680 O O . LEU A 1 84 ? -12.375 -1.271 10.415 1.00 85.31 84 LEU A O 1
ATOM 684 N N . PRO A 1 85 ? -11.394 -0.604 12.326 1.00 83.38 85 PRO A N 1
ATOM 685 C CA . PRO A 1 85 ? -12.526 -0.966 13.184 1.00 83.38 85 PRO A CA 1
ATOM 686 C C . PRO A 1 85 ? -13.848 -0.269 12.814 1.00 83.38 85 PRO A C 1
ATOM 688 O O . PRO A 1 85 ? -14.908 -0.792 13.125 1.00 83.38 85 PRO A O 1
ATOM 691 N N . TYR A 1 86 ? -13.804 0.889 12.140 1.00 84.69 86 TYR A N 1
ATOM 692 C CA . TYR A 1 86 ? -14.996 1.653 11.732 1.00 84.69 86 TYR A CA 1
ATOM 693 C C . TYR A 1 86 ? -15.183 1.743 10.210 1.00 84.69 86 TYR A C 1
ATOM 695 O O . TYR A 1 86 ? -15.964 2.563 9.737 1.00 84.69 86 TYR A O 1
ATOM 703 N N . GLY A 1 87 ? -14.439 0.955 9.428 1.00 74.12 87 GLY A N 1
ATOM 704 C CA . GLY A 1 87 ? -14.430 1.088 7.970 1.00 74.12 87 GLY A CA 1
ATOM 705 C C . GLY A 1 87 ? -13.678 2.328 7.460 1.00 74.12 87 GLY A C 1
ATOM 706 O O . GLY A 1 87 ? -12.960 3.002 8.204 1.00 74.12 87 GLY A O 1
ATOM 707 N N . ILE A 1 88 ? -13.783 2.580 6.151 1.00 69.25 88 ILE A N 1
ATOM 708 C CA . ILE A 1 88 ? -13.142 3.713 5.468 1.00 69.25 88 ILE A CA 1
ATOM 709 C C . ILE A 1 88 ? -14.226 4.745 5.136 1.00 69.25 88 ILE A C 1
ATOM 711 O O . ILE A 1 88 ? -14.891 4.601 4.117 1.00 69.25 88 ILE A O 1
ATOM 715 N N . ASN A 1 89 ? -14.379 5.754 6.002 1.00 56.19 89 ASN A N 1
ATOM 716 C CA . ASN A 1 89 ? -15.011 7.040 5.674 1.00 56.19 89 ASN A CA 1
ATOM 717 C C . ASN A 1 89 ? -13.934 8.058 5.275 1.00 56.19 89 ASN A C 1
ATOM 719 O O . ASN A 1 89 ? -12.982 8.287 6.075 1.00 56.19 89 ASN A O 1
#

Organism: Rickettsia africae (strain ESF-5) (NCBI:txid347255)